Protein AF-A0A9X9ACB8-F1 (afdb_monomer)

InterPro domains:
  IPR029044 Nucleotide-diphospho-sugar transferases [G3DSA:3.90.550.10] (8-69)
  IPR059123 Streptomycin biosynthesis protein StrF domain [PF13712] (10-69)

Solvent-accessible surface area (backbone atoms only — not c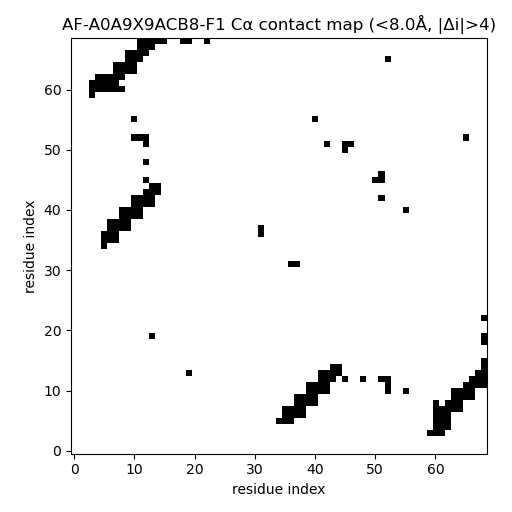omparable to full-atom values): 4129 Å² total; per-residue (Å²): 133,60,76,34,73,34,23,39,32,40,37,29,50,46,87,52,73,68,51,36,52,52,47,52,55,55,58,73,69,53,89,70,59,90,85,48,46,81,46,80,45,79,38,64,86,49,96,37,69,69,63,33,59,56,71,55,67,81,51,74,43,65,37,77,47,81,47,70,90

Secondary structure (DSSP, 8-state):
--GGGGEEEEEEEES-HHHHHHHHHHHTTS-PPTT-EEEEEEEES-SSHHHHHHTTTT---SEEEEE--

pLDDT: mean 95.27, std 5.22, range [62.0, 98.38]

Nearest PDB structures (foldseek):
  8jj1-assembly1_B  TM=5.268E-01  e=4.491E+00  Homo sapiens
  5fxg-assembly1_B  TM=3.875E-01  e=3.663E+00  Rattus norvegicus

Mean predicted aligned error: 2.75 Å

Foldseek 3Di:
DDLLAQEAEEQEADDDPVVVVVVVVVVVPDDRPPSHDYHYHYHYPAPDLVSSVVVCPPPSHPHYHYDYD

Organism: Bacillus cereus (NCBI:txid1396)

Structure (mmCIF, N/CA/C/O backbone):
data_AF-A0A9X9ACB8-F1
#
_entry.id   AF-A0A9X9ACB8-F1
#
loop_
_atom_site.group_PDB
_atom_site.id
_atom_site.type_symbol
_atom_site.label_atom_id
_atom_site.label_alt_id
_atom_site.label_comp_id
_atom_site.label_asym_id
_atom_site.label_entity_id
_atom_site.label_seq_id
_atom_site.pdbx_PDB_ins_code
_atom_site.Cartn_x
_atom_site.Cartn_y
_atom_site.Cartn_z
_atom_site.occupancy
_atom_site.B_iso_or_equiv
_atom_site.auth_seq_id
_atom_site.auth_comp_id
_atom_site.auth_asym_id
_atom_site.auth_atom_id
_atom_site.pdbx_PDB_model_num
ATOM 1 N N . MET A 1 1 ? -15.054 8.629 15.318 1.00 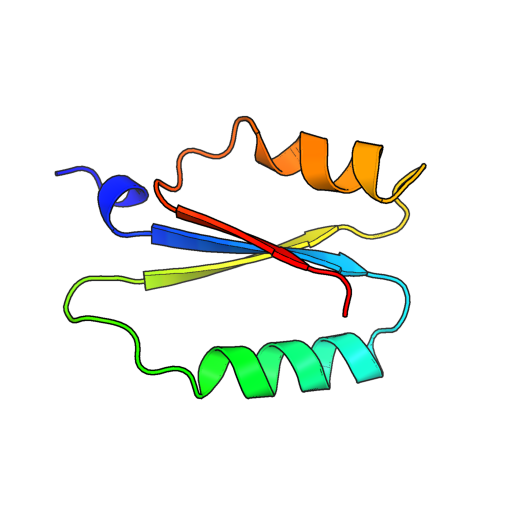62.00 1 MET A N 1
ATOM 2 C CA . MET A 1 1 ? -13.807 8.282 14.598 1.00 62.00 1 MET A CA 1
ATOM 3 C C . MET A 1 1 ? -14.164 8.068 13.143 1.00 62.00 1 MET A C 1
ATOM 5 O O . MET A 1 1 ? -15.192 7.451 12.885 1.00 62.00 1 MET A O 1
ATOM 9 N N . SER A 1 2 ? -13.390 8.625 12.215 1.00 79.69 2 SER A N 1
ATOM 10 C CA . SER A 1 2 ? -13.623 8.421 10.783 1.00 79.69 2 SER A CA 1
ATOM 11 C C . SER A 1 2 ? -13.178 7.013 10.373 1.00 79.69 2 SER A C 1
ATOM 13 O O . SER A 1 2 ? -12.289 6.438 11.001 1.00 79.69 2 SER A O 1
ATOM 15 N N . ALA A 1 3 ? -13.748 6.452 9.303 1.00 82.00 3 ALA A N 1
ATOM 16 C CA . ALA A 1 3 ? -13.275 5.174 8.753 1.00 82.00 3 ALA A CA 1
ATOM 17 C C . ALA A 1 3 ? -11.772 5.219 8.392 1.00 82.00 3 ALA A C 1
ATOM 19 O O . ALA A 1 3 ? -11.051 4.229 8.528 1.00 82.00 3 ALA A O 1
ATOM 20 N N . ALA A 1 4 ? -11.276 6.398 8.007 1.00 90.12 4 ALA A N 1
ATOM 21 C CA . ALA A 1 4 ? -9.877 6.631 7.682 1.00 90.12 4 ALA A CA 1
ATOM 22 C C . ALA A 1 4 ? -8.929 6.454 8.886 1.00 90.12 4 ALA A C 1
ATOM 24 O O . ALA A 1 4 ? -7.806 5.977 8.701 1.00 90.12 4 ALA A O 1
ATOM 25 N N . ASP A 1 5 ? -9.390 6.738 10.113 1.00 95.75 5 ASP A N 1
ATOM 26 C CA . ASP A 1 5 ? -8.604 6.587 11.353 1.00 95.75 5 ASP A CA 1
ATOM 27 C C . ASP A 1 5 ? -8.223 5.129 11.647 1.00 95.75 5 A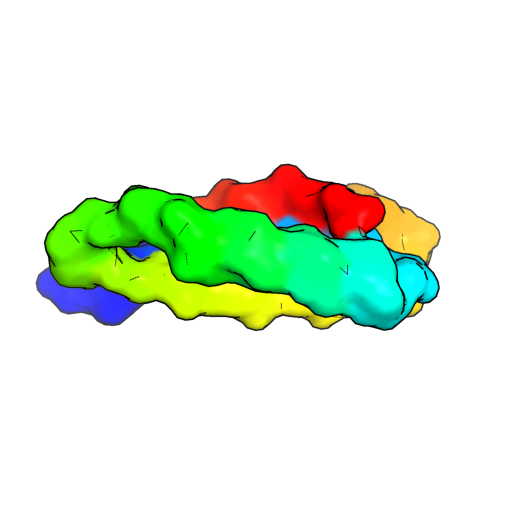SP A C 1
ATOM 29 O O . ASP A 1 5 ? -7.253 4.858 12.355 1.00 95.75 5 ASP A O 1
ATOM 33 N N . LYS A 1 6 ? -8.989 4.185 11.094 1.00 97.00 6 LYS A N 1
ATOM 34 C CA . LYS A 1 6 ? -8.813 2.741 11.271 1.00 97.00 6 LYS A CA 1
ATOM 35 C C . LYS A 1 6 ? -8.382 2.030 9.987 1.00 97.00 6 LYS A C 1
ATOM 37 O O . LYS A 1 6 ? -8.482 0.813 9.882 1.00 97.00 6 LYS A O 1
ATOM 42 N N . THR A 1 7 ? -7.881 2.775 9.006 1.00 98.25 7 THR A N 1
ATOM 43 C CA . THR A 1 7 ? -7.432 2.212 7.728 1.00 98.25 7 THR A CA 1
ATOM 44 C C . THR A 1 7 ? -5.909 2.108 7.675 1.00 98.25 7 THR A C 1
ATOM 46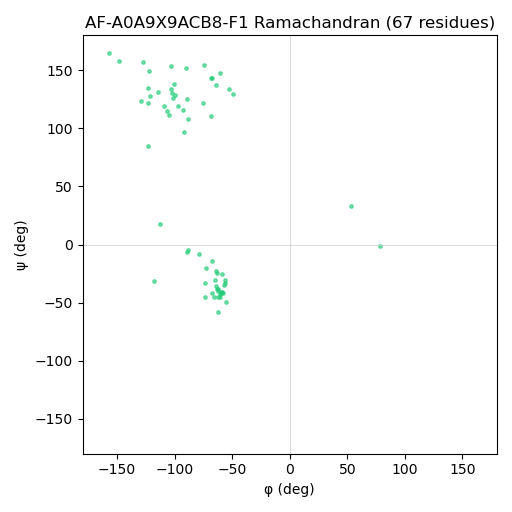 O O . THR A 1 7 ? -5.203 3.089 7.923 1.00 98.25 7 THR A O 1
ATOM 49 N N . ILE A 1 8 ? -5.416 0.926 7.298 1.00 98.25 8 ILE A N 1
ATOM 50 C CA . ILE A 1 8 ? -4.024 0.667 6.917 1.00 98.25 8 ILE A CA 1
ATOM 51 C C . ILE A 1 8 ? -3.976 0.531 5.393 1.00 98.25 8 ILE A C 1
ATOM 53 O O . ILE A 1 8 ? -4.509 -0.423 4.827 1.00 98.25 8 ILE A O 1
ATOM 57 N N . LEU A 1 9 ? -3.347 1.493 4.721 1.00 98.38 9 LEU A N 1
ATOM 58 C CA . LEU A 1 9 ? -3.172 1.493 3.271 1.00 98.38 9 LEU A CA 1
ATOM 59 C C . LEU A 1 9 ? -1.793 0.941 2.892 1.00 98.38 9 LEU A C 1
ATOM 61 O O . LEU A 1 9 ? -0.774 1.542 3.225 1.00 98.38 9 LEU A O 1
ATOM 65 N N . PHE A 1 10 ? -1.758 -0.151 2.133 1.00 98.38 10 PHE A N 1
ATOM 66 C CA . PHE A 1 10 ? -0.541 -0.669 1.509 1.00 98.38 10 PHE A CA 1
ATOM 67 C C . PHE A 1 10 ? -0.345 -0.029 0.134 1.00 98.38 10 PHE A C 1
ATOM 69 O O . PHE A 1 10 ? -1.060 -0.331 -0.825 1.00 98.38 10 PHE A O 1
ATOM 76 N N . VAL A 1 11 ? 0.637 0.860 0.041 1.00 98.25 11 VAL A N 1
ATOM 77 C CA . VAL A 1 11 ? 1.034 1.566 -1.178 1.00 98.25 11 VAL A CA 1
ATOM 78 C C . VAL A 1 11 ? 2.149 0.769 -1.845 1.00 98.25 11 VAL A C 1
ATOM 80 O O . VAL A 1 11 ? 3.227 0.604 -1.276 1.00 98.25 11 VAL A O 1
ATOM 83 N N . THR A 1 12 ? 1.884 0.256 -3.046 1.00 97.56 12 THR A N 1
ATOM 84 C CA . THR A 1 12 ? 2.773 -0.682 -3.753 1.00 97.56 12 THR A CA 1
ATOM 85 C C . THR A 1 12 ? 3.162 -0.132 -5.119 1.00 97.56 12 THR A C 1
ATOM 87 O O . THR A 1 12 ? 2.287 0.133 -5.934 1.00 97.56 12 THR A O 1
ATOM 90 N N . CYS A 1 13 ? 4.453 0.052 -5.401 1.00 96.50 13 CYS A N 1
ATOM 91 C CA . CYS A 1 13 ? 4.926 0.522 -6.714 1.00 96.50 13 CYS A CA 1
ATOM 92 C C . CYS A 1 13 ? 5.241 -0.649 -7.648 1.00 96.50 13 CYS A C 1
ATOM 94 O O . CYS A 1 13 ? 6.349 -1.171 -7.594 1.00 96.50 13 CYS A O 1
ATOM 96 N N . ILE A 1 14 ? 4.294 -1.013 -8.524 1.00 96.31 14 ILE A N 1
ATOM 97 C CA . ILE A 1 14 ? 4.258 -2.302 -9.215 1.00 96.31 14 ILE A CA 1
ATOM 98 C C . ILE A 1 14 ? 4.777 -2.364 -10.655 1.00 96.31 14 ILE A C 1
ATOM 100 O O . ILE A 1 14 ? 4.322 -1.626 -11.530 1.00 96.31 14 ILE A O 1
ATOM 104 N N . ASN A 1 15 ? 5.676 -3.324 -10.905 1.00 95.19 15 ASN A N 1
ATOM 105 C CA . ASN A 1 15 ? 6.270 -3.663 -12.202 1.00 95.19 15 ASN A CA 1
ATOM 106 C C . ASN A 1 15 ? 5.938 -5.097 -12.670 1.00 95.19 15 ASN A C 1
ATOM 108 O O . ASN A 1 15 ? 5.741 -5.307 -13.863 1.00 95.19 15 ASN A O 1
ATOM 112 N N . ASP A 1 16 ? 5.768 -6.055 -11.753 1.00 96.50 16 ASP A N 1
ATOM 113 C CA . ASP A 1 16 ? 5.450 -7.455 -12.055 1.00 96.50 16 ASP A CA 1
ATOM 114 C C . ASP A 1 16 ? 4.134 -7.881 -11.382 1.00 96.50 16 ASP A C 1
ATOM 116 O O . ASP A 1 16 ? 3.918 -7.713 -10.179 1.00 96.50 16 ASP A O 1
ATOM 120 N N . ARG A 1 17 ? 3.211 -8.437 -12.176 1.00 94.56 17 ARG A N 1
ATOM 121 C CA . ARG A 1 17 ? 1.878 -8.837 -11.697 1.00 94.56 17 ARG A CA 1
ATOM 122 C C . ARG A 1 17 ? 1.899 -10.103 -10.837 1.00 94.56 17 ARG A C 1
ATOM 124 O O . ARG A 1 17 ? 1.065 -10.216 -9.941 1.00 94.56 17 ARG A O 1
ATOM 131 N N . LYS A 1 18 ? 2.796 -11.052 -11.117 1.00 97.12 18 LYS A N 1
ATOM 132 C CA . LYS A 1 18 ? 2.912 -12.315 -10.375 1.00 97.12 18 LYS A CA 1
ATOM 133 C C . LYS A 1 18 ? 3.543 -12.073 -9.007 1.00 97.12 18 LYS A C 1
ATOM 135 O O . LYS A 1 18 ? 2.991 -12.549 -8.016 1.00 97.12 18 LYS A O 1
ATOM 140 N N . LEU A 1 19 ? 4.620 -11.284 -8.938 1.00 97.38 19 LEU A N 1
ATOM 141 C CA . LEU A 1 19 ? 5.197 -10.864 -7.656 1.00 97.38 19 LEU A CA 1
ATOM 142 C C . LEU A 1 19 ? 4.180 -10.071 -6.838 1.00 97.38 19 LEU A C 1
ATOM 144 O O . LEU A 1 19 ? 3.968 -10.387 -5.671 1.00 97.38 19 LEU A O 1
ATOM 148 N N . TYR A 1 20 ? 3.463 -9.129 -7.459 1.00 97.81 20 TYR A N 1
ATOM 149 C CA . TYR A 1 20 ? 2.420 -8.389 -6.751 1.00 97.81 20 TYR A CA 1
ATOM 150 C C . TYR A 1 20 ? 1.326 -9.303 -6.179 1.00 97.81 20 TYR A C 1
ATOM 152 O O . TYR A 1 20 ? 0.911 -9.125 -5.036 1.00 97.81 20 TYR A O 1
ATOM 160 N N . ALA A 1 21 ? 0.890 -10.325 -6.921 1.00 97.88 21 ALA A N 1
ATOM 161 C CA . ALA A 1 21 ? -0.080 -11.290 -6.408 1.00 97.88 21 ALA A CA 1
ATOM 162 C C . ALA A 1 21 ? 0.452 -12.068 -5.187 1.00 97.88 21 ALA A C 1
ATOM 164 O O . ALA A 1 21 ? -0.300 -12.311 -4.244 1.00 97.88 21 ALA A O 1
ATOM 165 N N . ASN A 1 22 ? 1.738 -12.43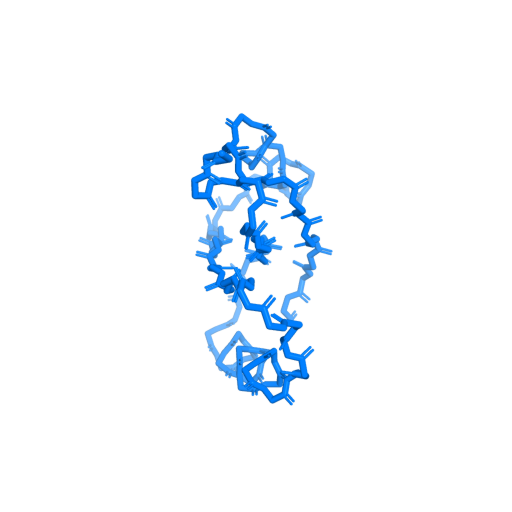4 -5.178 1.00 97.88 22 ASN A N 1
ATOM 166 C CA . ASN A 1 22 ? 2.378 -13.063 -4.019 1.00 97.88 22 ASN A CA 1
ATOM 167 C C . ASN A 1 22 ? 2.453 -12.093 -2.830 1.00 97.88 22 ASN A C 1
ATOM 169 O O . ASN A 1 22 ? 2.072 -12.456 -1.720 1.00 97.88 22 ASN A O 1
ATOM 173 N N . CYS A 1 23 ? 2.863 -10.848 -3.078 1.00 97.56 23 CYS A N 1
ATOM 174 C CA . CYS A 1 23 ? 2.913 -9.776 -2.086 1.00 97.56 23 CYS A CA 1
ATOM 175 C C . CYS A 1 23 ? 1.548 -9.565 -1.406 1.00 97.56 23 CYS A C 1
ATOM 177 O O . CYS A 1 23 ? 1.452 -9.607 -0.180 1.00 97.56 23 CYS A O 1
ATOM 179 N N . VAL A 1 24 ? 0.469 -9.444 -2.189 1.00 98.06 24 VAL A N 1
ATOM 180 C CA . VAL A 1 24 ? -0.900 -9.311 -1.661 1.00 98.06 24 VAL A CA 1
ATOM 181 C C . VAL A 1 24 ? -1.296 -10.527 -0.823 1.00 98.06 24 VAL A C 1
ATOM 183 O O . VAL A 1 24 ? -1.860 -10.351 0.255 1.00 98.06 24 VAL A O 1
ATOM 186 N N . ARG A 1 25 ? -0.972 -11.754 -1.261 1.00 98.12 25 ARG A N 1
ATOM 187 C CA . ARG A 1 25 ? -1.261 -12.969 -0.478 1.00 98.12 25 ARG A CA 1
ATOM 188 C C . ARG A 1 25 ? -0.584 -12.950 0.892 1.00 98.12 25 ARG A C 1
ATOM 190 O O . ARG A 1 25 ? -1.233 -13.306 1.868 1.00 98.12 25 ARG A O 1
ATOM 197 N N . HIS A 1 26 ? 0.664 -12.495 0.979 1.00 97.75 26 HIS A N 1
ATOM 198 C CA . HIS A 1 26 ? 1.351 -12.354 2.265 1.00 97.75 26 HIS A CA 1
ATOM 199 C C . HIS A 1 26 ? 0.736 -11.259 3.141 1.00 97.75 26 HIS A C 1
ATOM 201 O O . HIS A 1 26 ? 0.541 -11.475 4.333 1.00 97.75 26 HIS A O 1
ATOM 207 N N . ILE A 1 27 ? 0.369 -10.110 2.566 1.00 97.69 27 ILE A N 1
ATOM 208 C CA . ILE A 1 27 ? -0.268 -9.020 3.322 1.00 97.69 27 ILE A CA 1
ATOM 209 C C . ILE A 1 27 ? -1.614 -9.466 3.907 1.00 97.69 27 ILE A C 1
ATOM 211 O O . ILE A 1 27 ? -1.917 -9.157 5.056 1.00 97.69 27 ILE A O 1
ATOM 215 N N . LEU A 1 28 ? -2.407 -10.228 3.150 1.00 97.06 28 LEU A N 1
ATOM 216 C CA . LEU A 1 28 ? -3.702 -10.741 3.610 1.00 97.06 28 LEU A CA 1
ATOM 217 C C . LEU A 1 28 ? -3.594 -11.784 4.736 1.00 97.06 28 LEU A C 1
ATOM 219 O O . LEU A 1 28 ? -4.599 -12.078 5.375 1.00 97.06 28 LEU A O 1
ATOM 223 N N . GLN A 1 29 ? -2.405 -12.333 4.994 1.00 97.75 29 GLN A N 1
ATOM 224 C CA . GLN A 1 29 ? -2.148 -13.252 6.109 1.00 97.75 29 GLN A CA 1
ATOM 225 C C . GLN A 1 29 ? -1.730 -12.529 7.398 1.00 97.75 29 GLN A C 1
ATOM 227 O O . GLN A 1 29 ? -1.580 -13.171 8.437 1.00 97.75 29 GLN A O 1
ATOM 232 N N . LEU A 1 30 ? -1.522 -11.209 7.353 1.00 96.75 30 LEU A N 1
ATOM 233 C CA . LEU A 1 30 ? -1.161 -10.436 8.535 1.00 96.75 30 LEU A CA 1
ATOM 234 C C . LEU A 1 30 ? -2.321 -10.392 9.533 1.00 96.75 30 LEU A C 1
ATOM 236 O O . LEU A 1 30 ? -3.487 -10.248 9.165 1.00 96.75 30 LEU A O 1
ATOM 240 N N . LEU A 1 31 ? -1.983 -10.443 10.821 1.00 97.25 31 LEU A N 1
ATOM 241 C CA . LEU A 1 31 ? -2.945 -10.196 11.889 1.00 97.25 31 LEU A CA 1
ATOM 242 C C . LEU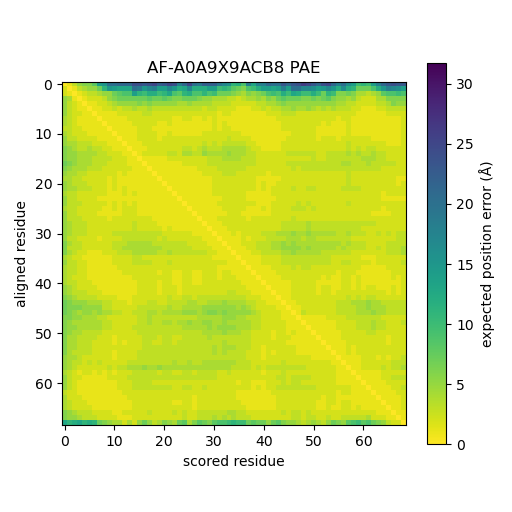 A 1 31 ? -3.344 -8.717 11.872 1.00 97.25 31 LEU A C 1
ATOM 244 O O . LEU A 1 31 ? -2.543 -7.839 12.196 1.00 97.25 31 LEU A O 1
ATOM 248 N N . VAL A 1 32 ? -4.591 -8.445 11.492 1.00 96.06 32 VAL A N 1
ATOM 249 C CA . VAL A 1 32 ? -5.160 -7.094 11.495 1.00 96.06 32 VAL A CA 1
ATOM 250 C C . VAL A 1 32 ? -5.792 -6.831 12.864 1.00 96.06 32 VAL A C 1
ATOM 252 O O . VAL A 1 32 ? -6.639 -7.619 13.294 1.00 96.06 32 VAL A O 1
ATOM 255 N N . PRO A 1 33 ? -5.415 -5.749 13.572 1.00 95.75 33 PRO A N 1
ATOM 256 C CA . PRO A 1 33 ? -6.005 -5.455 14.870 1.00 95.75 33 PRO A CA 1
ATOM 257 C C . PRO A 1 33 ? -7.527 -5.249 14.767 1.00 95.75 33 PRO A C 1
ATOM 259 O O . PRO A 1 33 ? -8.003 -4.707 13.765 1.00 95.75 33 PRO A O 1
ATOM 262 N N . PRO A 1 34 ? -8.309 -5.614 15.800 1.00 96.12 34 PRO A N 1
ATOM 263 C CA . PRO A 1 34 ? -9.758 -5.451 15.775 1.00 96.12 34 PRO A CA 1
ATOM 264 C C . PRO A 1 34 ? -10.191 -4.024 15.419 1.00 96.12 34 PRO A C 1
ATOM 266 O O . PRO A 1 34 ? -9.671 -3.038 15.949 1.00 96.12 34 PRO A O 1
ATOM 269 N N . GLY A 1 35 ? -11.157 -3.922 14.506 1.00 95.06 35 GLY A N 1
ATOM 270 C CA . GLY A 1 35 ? -11.701 -2.649 14.034 1.00 95.06 35 GLY A CA 1
ATOM 271 C C . GLY A 1 35 ? -10.837 -1.915 13.007 1.00 95.06 35 GLY A C 1
ATOM 272 O O . GLY A 1 35 ? -11.261 -0.856 12.554 1.00 95.06 35 GLY A O 1
ATOM 273 N N . TYR A 1 36 ? -9.669 -2.446 12.629 1.00 97.06 36 TYR A N 1
ATOM 274 C CA . TYR A 1 36 ? -8.893 -1.939 11.498 1.00 97.06 36 TYR A CA 1
ATOM 275 C C . TYR A 1 36 ? -9.273 -2.635 10.195 1.00 97.06 36 TYR A C 1
ATOM 277 O O . TYR A 1 36 ? -9.667 -3.800 10.182 1.00 97.06 36 TYR A O 1
ATOM 285 N N . ILE A 1 37 ? -9.103 -1.914 9.089 1.00 95.94 37 ILE A N 1
ATOM 286 C CA . ILE A 1 37 ? -9.249 -2.448 7.736 1.00 95.94 37 ILE A CA 1
ATOM 287 C C . ILE A 1 37 ? -7.962 -2.261 6.942 1.00 95.94 37 ILE A C 1
ATOM 289 O O . ILE A 1 37 ? -7.222 -1.292 7.135 1.00 95.94 37 ILE A O 1
ATOM 293 N N . VAL A 1 38 ? -7.723 -3.187 6.018 1.00 97.56 38 VAL A N 1
ATOM 294 C CA . VAL A 1 38 ? -6.603 -3.144 5.079 1.00 97.56 38 VAL A CA 1
ATOM 295 C C . VAL A 1 38 ? -7.109 -2.704 3.710 1.00 97.56 38 VAL A C 1
ATOM 297 O O . VAL A 1 38 ? -8.119 -3.205 3.219 1.00 97.56 38 VAL A O 1
ATOM 300 N N . GLN A 1 39 ? -6.394 -1.772 3.086 1.00 97.94 39 GLN A N 1
ATOM 301 C CA . GLN A 1 39 ? -6.625 -1.321 1.716 1.00 97.94 39 GLN A CA 1
ATOM 302 C C . GLN A 1 39 ? -5.329 -1.398 0.910 1.00 97.94 39 GLN A C 1
ATOM 304 O O . GLN A 1 39 ? -4.233 -1.337 1.465 1.00 97.94 39 GLN A O 1
ATOM 309 N N . PHE A 1 40 ? -5.455 -1.489 -0.412 1.00 97.94 40 PHE A N 1
ATOM 310 C CA . PHE A 1 40 ? -4.321 -1.585 -1.327 1.00 97.94 40 PHE A CA 1
ATOM 311 C C . PHE A 1 40 ? -4.363 -0.456 -2.353 1.00 97.94 40 PHE A C 1
ATOM 313 O O . PHE A 1 40 ? -5.396 -0.210 -2.973 1.00 97.94 40 PHE A O 1
ATOM 320 N N . MET A 1 41 ? -3.216 0.181 -2.574 1.00 97.81 41 MET A N 1
ATOM 321 C CA . MET A 1 41 ? -2.995 1.1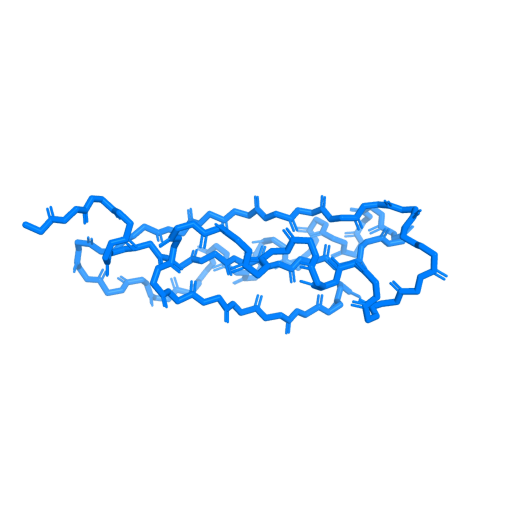71 -3.625 1.00 97.81 41 MET A CA 1
ATOM 322 C C . MET A 1 41 ? -1.823 0.716 -4.509 1.00 97.81 41 MET A C 1
ATOM 324 O O . MET A 1 41 ? -0.677 1.099 -4.258 1.00 97.81 41 MET A O 1
ATOM 328 N N . PRO A 1 42 ? -2.077 -0.143 -5.514 1.00 97.31 42 PRO A N 1
ATOM 329 C CA . PRO A 1 42 ? -1.080 -0.504 -6.513 1.00 97.31 42 PRO A CA 1
ATOM 330 C C . PRO A 1 42 ? -0.870 0.621 -7.524 1.00 97.31 42 PRO A C 1
ATOM 332 O O . PRO A 1 42 ? -1.784 1.015 -8.245 1.00 97.31 42 PRO A O 1
ATOM 335 N N . ILE A 1 43 ? 0.365 1.088 -7.627 1.00 97.00 43 ILE A N 1
ATOM 336 C CA . ILE A 1 43 ? 0.800 2.154 -8.520 1.00 97.00 43 ILE A CA 1
ATOM 337 C C . ILE A 1 43 ? 1.603 1.527 -9.650 1.00 97.00 43 ILE A C 1
ATOM 339 O O . ILE A 1 43 ? 2.667 0.966 -9.424 1.00 97.00 43 ILE A O 1
ATOM 343 N N . ARG A 1 44 ? 1.097 1.618 -10.878 1.00 95.31 44 ARG A N 1
ATOM 344 C CA . ARG A 1 44 ? 1.755 1.102 -12.088 1.00 95.31 44 ARG A CA 1
ATOM 345 C C . ARG A 1 44 ? 2.384 2.247 -12.867 1.00 95.31 44 ARG A C 1
ATOM 347 O O . ARG A 1 44 ? 1.874 3.362 -12.818 1.00 95.31 44 ARG A O 1
ATOM 354 N N . ASN A 1 45 ? 3.429 1.952 -13.641 1.00 94.44 45 ASN A N 1
ATOM 355 C CA . ASN A 1 45 ? 4.018 2.885 -14.612 1.00 94.44 45 ASN A CA 1
ATOM 356 C C . ASN A 1 45 ? 4.396 4.254 -14.010 1.00 94.44 45 ASN A C 1
ATOM 358 O O . ASN A 1 45 ? 4.287 5.286 -14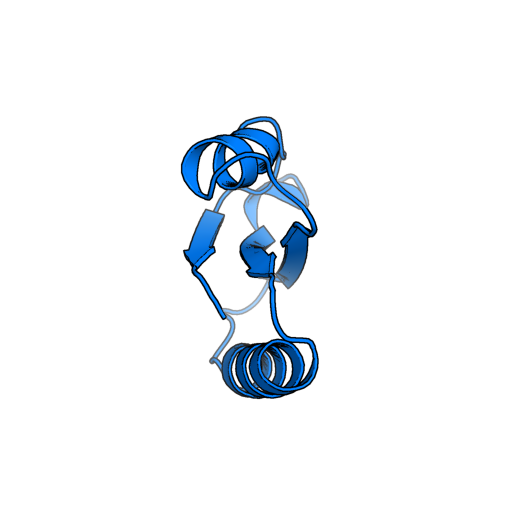.672 1.00 94.44 45 ASN A O 1
ATOM 362 N N . ALA A 1 46 ? 4.813 4.282 -12.742 1.00 93.75 46 ALA A N 1
ATOM 363 C CA . ALA A 1 46 ? 5.292 5.509 -12.124 1.00 93.75 46 ALA A CA 1
ATOM 364 C C . ALA A 1 46 ? 6.620 5.937 -12.764 1.00 93.75 46 ALA A C 1
ATOM 366 O O . ALA A 1 46 ? 7.477 5.100 -13.042 1.00 93.75 46 ALA A O 1
ATOM 367 N N . LYS A 1 47 ? 6.822 7.250 -12.930 1.00 93.62 47 LYS A N 1
ATOM 368 C CA . LYS A 1 47 ? 8.083 7.818 -13.444 1.00 93.62 47 LYS A CA 1
ATOM 369 C C . LYS A 1 47 ? 9.297 7.398 -12.603 1.00 93.62 47 LYS A C 1
ATOM 371 O O . LYS A 1 47 ? 10.398 7.252 -13.120 1.00 93.62 47 LYS A O 1
ATOM 376 N N . SER A 1 48 ? 9.087 7.225 -11.303 1.00 94.25 48 SER A N 1
ATOM 377 C CA . SER A 1 48 ? 10.042 6.682 -10.340 1.00 94.25 48 SER A CA 1
ATOM 378 C C . SER A 1 48 ? 9.279 6.119 -9.138 1.00 94.25 48 SER A C 1
ATOM 380 O O . SER A 1 48 ? 8.117 6.475 -8.922 1.00 94.25 48 SER A O 1
ATOM 382 N N . MET A 1 49 ? 9.930 5.303 -8.304 1.00 91.69 49 MET A N 1
ATOM 383 C CA . MET A 1 49 ? 9.332 4.835 -7.044 1.00 91.69 49 MET A CA 1
ATOM 384 C C . MET A 1 49 ? 8.937 5.996 -6.123 1.00 91.69 49 MET A C 1
ATOM 386 O O . MET A 1 49 ? 7.848 5.981 -5.557 1.00 91.69 49 MET A O 1
ATOM 390 N N . THR A 1 50 ? 9.784 7.028 -6.017 1.00 93.38 50 THR A N 1
ATOM 391 C CA . THR A 1 50 ? 9.507 8.231 -5.214 1.00 93.38 50 THR A CA 1
ATOM 392 C C . THR A 1 50 ? 8.281 8.985 -5.723 1.00 93.38 50 THR A C 1
ATOM 394 O O . THR A 1 50 ? 7.402 9.340 -4.941 1.00 93.38 50 THR A O 1
ATOM 397 N N . SER A 1 51 ? 8.172 9.172 -7.043 1.00 94.94 51 SER A N 1
ATOM 398 C CA . SER A 1 51 ? 6.994 9.777 -7.667 1.00 94.94 51 SER A CA 1
ATOM 399 C C . SER A 1 51 ? 5.742 8.928 -7.465 1.00 94.94 51 SER A C 1
ATOM 401 O O . SER A 1 51 ? 4.666 9.495 -7.291 1.00 94.94 51 SER A O 1
ATOM 403 N N . GLY A 1 52 ? 5.870 7.600 -7.478 1.00 95.06 52 GLY A N 1
ATOM 404 C CA . GLY A 1 52 ? 4.775 6.689 -7.171 1.00 95.06 52 GLY A CA 1
ATOM 405 C C . GLY A 1 52 ? 4.290 6.873 -5.737 1.00 95.06 52 GLY A C 1
ATOM 406 O O . GLY A 1 52 ? 3.145 7.251 -5.524 1.00 95.06 52 GLY A O 1
ATOM 407 N N . TYR A 1 53 ? 5.165 6.711 -4.745 1.00 95.56 53 TYR A N 1
ATOM 408 C CA . TYR A 1 53 ? 4.790 6.839 -3.333 1.00 95.56 53 TYR A CA 1
ATOM 409 C C . TYR A 1 53 ? 4.178 8.199 -2.982 1.00 95.56 53 TYR A C 1
ATOM 411 O O . TYR A 1 53 ? 3.217 8.251 -2.214 1.00 95.56 53 TYR A O 1
ATOM 419 N N . ASN A 1 54 ? 4.642 9.285 -3.608 1.00 96.00 54 ASN A N 1
ATOM 420 C CA . ASN A 1 54 ? 4.062 10.612 -3.399 1.00 96.00 54 ASN A CA 1
ATOM 421 C C . ASN A 1 54 ? 2.563 10.692 -3.746 1.00 96.00 54 ASN A C 1
ATOM 423 O O . ASN A 1 54 ? 1.856 11.505 -3.154 1.00 96.00 54 ASN A O 1
ATOM 427 N N . GLN A 1 55 ? 2.043 9.832 -4.632 1.00 95.38 55 GLN A N 1
ATOM 428 C CA . GLN A 1 55 ? 0.612 9.801 -4.972 1.00 95.38 55 GLN A CA 1
ATOM 429 C C . GLN A 1 55 ? -0.274 9.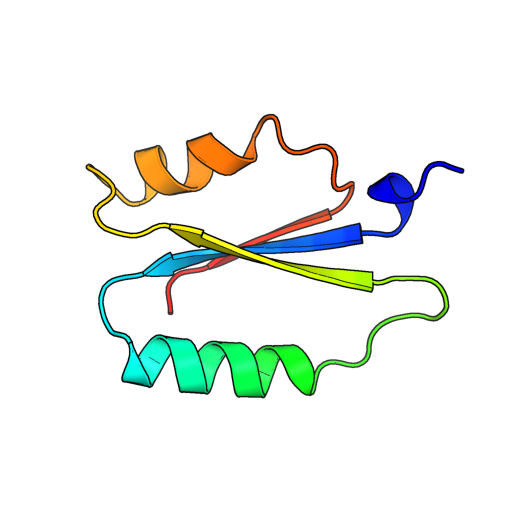437 -3.774 1.00 95.38 55 GLN A C 1
ATOM 431 O O . GLN A 1 55 ? -1.441 9.814 -3.736 1.00 95.38 55 GLN A O 1
ATOM 436 N N . ALA A 1 56 ? 0.267 8.728 -2.779 1.00 95.81 56 ALA A N 1
ATOM 437 C CA . ALA A 1 56 ? -0.486 8.324 -1.597 1.00 95.81 56 ALA A CA 1
ATOM 438 C C . ALA A 1 56 ? -0.452 9.363 -0.463 1.00 95.81 56 ALA A C 1
ATOM 440 O O . ALA A 1 56 ? -1.137 9.180 0.548 1.00 95.81 56 ALA A O 1
ATOM 441 N N . ILE A 1 57 ? 0.307 10.463 -0.590 1.00 94.25 57 ILE A N 1
ATOM 442 C CA . ILE A 1 57 ? 0.450 11.473 0.475 1.00 94.25 57 ILE A CA 1
ATOM 443 C C . ILE A 1 57 ? -0.904 12.088 0.849 1.00 94.25 57 ILE A C 1
ATOM 445 O O . ILE A 1 57 ? -1.201 12.197 2.037 1.00 94.25 57 ILE A O 1
ATOM 449 N N . SER A 1 58 ? -1.757 12.399 -0.128 1.00 94.69 58 SER A N 1
ATOM 450 C CA . SER A 1 58 ? -3.085 12.987 0.107 1.00 94.69 58 SER A CA 1
ATOM 451 C C . SER A 1 58 ? -4.154 11.977 0.540 1.00 94.69 58 SER A C 1
ATOM 453 O O . SER A 1 58 ? -5.254 12.377 0.912 1.00 94.69 58 SER A O 1
ATOM 455 N N . HIS A 1 59 ? -3.858 10.672 0.516 1.00 96.56 59 HIS A N 1
ATOM 456 C CA . HIS A 1 59 ? -4.833 9.652 0.894 1.00 96.56 59 HIS A CA 1
ATOM 457 C C . HIS A 1 59 ? -5.230 9.790 2.379 1.00 96.56 59 HIS A C 1
ATOM 459 O O . HIS A 1 59 ? -4.340 9.953 3.218 1.00 96.56 59 HIS A O 1
ATOM 465 N N . PRO A 1 60 ? -6.520 9.676 2.743 1.00 96.75 60 PRO A N 1
ATOM 466 C CA . PRO A 1 60 ? -6.983 9.955 4.106 1.00 96.75 60 PRO A CA 1
ATOM 467 C C . PRO A 1 60 ? -6.584 8.891 5.142 1.00 96.75 60 PRO A C 1
ATOM 469 O O . PRO A 1 60 ? -6.595 9.178 6.334 1.00 96.75 60 PRO A O 1
ATOM 472 N N . ALA A 1 61 ? -6.245 7.670 4.710 1.00 97.69 61 ALA A N 1
ATOM 473 C CA . ALA A 1 61 ? -5.861 6.572 5.606 1.00 97.69 61 ALA A CA 1
ATOM 474 C C . ALA A 1 61 ? -4.791 6.991 6.627 1.00 97.69 61 ALA A C 1
ATOM 476 O O . ALA A 1 61 ? -3.736 7.517 6.259 1.00 97.69 61 ALA A O 1
ATOM 477 N N . LYS A 1 62 ? -5.061 6.701 7.903 1.00 97.19 62 LYS A N 1
ATOM 478 C CA . LYS A 1 62 ? -4.201 7.077 9.027 1.00 97.19 62 LYS A CA 1
ATOM 479 C C . LYS A 1 62 ? -2.828 6.419 8.973 1.00 97.19 62 LYS A C 1
ATOM 481 O O . LYS A 1 62 ? -1.837 7.064 9.310 1.00 97.19 62 LYS A O 1
ATOM 486 N N . TYR A 1 63 ? -2.778 5.159 8.548 1.00 97.50 63 TYR A N 1
ATOM 487 C CA . TYR A 1 63 ? -1.545 4.392 8.423 1.00 97.50 63 TYR A CA 1
ATOM 488 C C . TYR A 1 63 ? -1.291 4.069 6.954 1.00 97.50 63 TYR A C 1
ATOM 490 O O . TYR A 1 63 ? -2.185 3.602 6.248 1.00 97.50 63 TYR A O 1
ATOM 498 N N . LYS A 1 64 ? -0.063 4.320 6.496 1.00 97.94 64 LYS A N 1
ATOM 499 C CA . LYS A 1 64 ? 0.381 4.056 5.124 1.00 97.94 64 LYS A CA 1
ATOM 500 C C . LYS A 1 64 ? 1.674 3.257 5.181 1.00 97.94 64 LYS A C 1
ATOM 502 O O . LYS A 1 64 ? 2.637 3.697 5.803 1.00 97.94 64 LYS A O 1
ATOM 507 N N . VAL A 1 65 ? 1.680 2.095 4.545 1.00 97.75 65 VAL A N 1
ATOM 508 C CA . VAL A 1 65 ? 2.843 1.210 4.435 1.00 97.75 65 VAL A CA 1
ATOM 509 C C . VAL A 1 65 ? 3.314 1.264 2.990 1.00 97.75 65 VAL A C 1
ATOM 511 O O . VAL A 1 65 ? 2.547 0.940 2.087 1.00 97.75 65 VAL A O 1
ATOM 514 N N . TYR A 1 66 ? 4.552 1.700 2.769 1.00 97.12 66 TYR A N 1
ATOM 515 C CA . TYR A 1 66 ? 5.138 1.840 1.436 1.00 97.12 66 TYR A CA 1
ATOM 516 C C . TYR A 1 66 ? 6.069 0.672 1.155 1.00 97.12 66 TYR A C 1
ATOM 518 O O . TYR A 1 66 ? 6.985 0.408 1.933 1.00 97.12 66 TYR A O 1
ATOM 526 N N . LEU A 1 67 ? 5.843 -0.011 0.039 1.00 95.25 67 LEU A N 1
ATOM 527 C CA . LEU A 1 67 ? 6.646 -1.154 -0.364 1.00 95.25 67 LEU A CA 1
ATOM 528 C C . LEU A 1 67 ? 6.743 -1.262 -1.886 1.00 95.25 67 LEU A C 1
ATOM 530 O O . LEU A 1 67 ? 5.899 -0.776 -2.641 1.00 95.25 67 LEU A O 1
ATOM 534 N N . HIS A 1 68 ? 7.784 -1.951 -2.323 1.00 93.75 68 HIS A N 1
ATOM 535 C CA . HIS A 1 68 ? 7.869 -2.500 -3.664 1.00 93.75 68 HIS A CA 1
ATOM 536 C C . HIS A 1 68 ? 7.513 -3.991 -3.569 1.00 93.75 68 HIS A C 1
ATOM 538 O O . HIS A 1 68 ? 7.896 -4.649 -2.603 1.00 93.75 68 HIS A O 1
ATOM 544 N N . GLN A 1 69 ? 6.728 -4.486 -4.523 1.00 85.75 69 GLN A N 1
ATOM 545 C CA . GLN A 1 69 ? 6.416 -5.910 -4.720 1.00 85.75 69 GLN A CA 1
ATOM 546 C C . GLN A 1 69 ? 7.651 -6.737 -5.049 1.00 85.75 69 GLN A C 1
ATOM 548 O O . GLN A 1 69 ? 8.612 -6.176 -5.627 1.00 85.75 69 GLN A O 1
#

Sequence (69 aa):
MSAADKTILFVTCINDRKLYANCVRHILQLLVPPGYIVQFMPIRNAKSMTSGYNQAISHPAKYKVYLHQ

Radius of gyration: 12.37 Å; Cα contacts (8 Å, |Δi|>4): 95; chains: 1; bounding box: 24×26×30 Å